Protein AF-A0A9D4KWB5-F1 (afdb_monomer_lite)

InterPro domains:
  IPR036514 SGNH hydrolase superfamily [G3DSA:3.40.50.1110] (2-97)

Radius of gyration: 14.29 Å; chains: 1; bounding box: 29×25×42 Å

Structure (mmCIF, N/CA/C/O backbone):
data_AF-A0A9D4KWB5-F1
#
_entry.id   AF-A0A9D4KWB5-F1
#
loop_
_atom_site.group_PDB
_atom_site.id
_atom_site.type_symbol
_atom_site.label_atom_id
_atom_site.label_alt_id
_atom_site.label_comp_id
_atom_site.label_asym_id
_atom_site.label_entity_id
_atom_site.label_seq_id
_atom_site.pdbx_PDB_ins_code
_atom_site.Cartn_x
_atom_site.Cartn_y
_atom_site.Cartn_z
_atom_site.occupancy
_atom_site.B_iso_or_equiv
_atom_site.auth_seq_id
_atom_site.auth_comp_id
_atom_site.auth_asym_id
_atom_site.auth_atom_id
_atom_site.pdbx_PDB_model_num
ATOM 1 N N . MET A 1 1 ? 1.916 15.246 6.929 1.00 52.09 1 MET A N 1
ATOM 2 C CA . MET A 1 1 ? 1.604 13.872 7.384 1.00 52.09 1 MET A CA 1
ATOM 3 C C . MET A 1 1 ? 0.838 13.877 8.710 1.00 52.09 1 MET A C 1
ATOM 5 O O . MET A 1 1 ? -0.224 13.280 8.741 1.00 52.09 1 MET A O 1
ATOM 9 N N . LEU A 1 2 ? 1.294 14.614 9.739 1.00 52.66 2 LEU A N 1
ATOM 10 C CA . LEU A 1 2 ? 0.618 14.742 11.052 1.00 52.66 2 LEU A CA 1
ATOM 11 C C . LEU A 1 2 ? -0.870 15.159 10.986 1.00 52.66 2 LEU A C 1
ATOM 13 O O . LEU A 1 2 ? -1.673 14.670 11.766 1.00 52.66 2 LEU A O 1
ATOM 17 N N . ASP A 1 3 ? -1.251 15.980 10.007 1.00 69.88 3 ASP A N 1
ATOM 18 C CA . ASP A 1 3 ? -2.608 16.541 9.898 1.00 69.88 3 ASP A CA 1
ATOM 19 C C . ASP A 1 3 ? -3.684 15.532 9.420 1.00 69.88 3 ASP A C 1
ATOM 21 O O . ASP A 1 3 ? -4.868 15.704 9.689 1.00 69.88 3 ASP A O 1
ATOM 25 N N . ILE A 1 4 ? -3.309 14.448 8.722 1.00 73.50 4 ILE A N 1
ATOM 26 C CA . ILE A 1 4 ? -4.292 13.454 8.240 1.00 73.50 4 ILE A CA 1
ATOM 27 C C . ILE A 1 4 ? -4.749 12.521 9.362 1.00 73.50 4 ILE A C 1
ATOM 29 O O . ILE A 1 4 ? -5.942 12.253 9.472 1.00 73.50 4 ILE A O 1
ATOM 33 N N . CYS A 1 5 ? -3.832 12.042 10.203 1.00 69.88 5 CYS A N 1
ATOM 34 C CA . CYS A 1 5 ? -4.180 11.073 11.241 1.00 69.88 5 CYS A CA 1
ATOM 35 C C . CYS A 1 5 ? -5.024 11.728 12.354 1.00 69.88 5 CYS A C 1
ATOM 37 O O . CYS A 1 5 ? -6.015 11.150 12.807 1.00 69.88 5 CYS A O 1
ATOM 39 N N . GLU A 1 6 ? -4.737 12.992 12.690 1.00 73.69 6 GLU A N 1
ATOM 40 C CA . GLU A 1 6 ? -5.552 13.782 13.621 1.00 73.69 6 GLU A CA 1
ATOM 41 C C . GLU A 1 6 ? -6.978 14.007 13.087 1.00 73.69 6 GLU A C 1
ATOM 43 O O . GLU A 1 6 ? -7.964 13.860 13.814 1.00 73.69 6 GLU A O 1
ATOM 48 N N . LYS A 1 7 ? -7.120 14.282 11.784 1.00 79.56 7 LYS A N 1
ATOM 49 C CA . LYS A 1 7 ? -8.436 14.392 11.135 1.00 79.56 7 LYS A CA 1
ATOM 50 C C . LYS A 1 7 ? -9.188 13.062 11.124 1.00 79.56 7 LYS A C 1
ATOM 52 O O . LYS A 1 7 ? -10.384 13.051 11.400 1.00 79.56 7 LYS A O 1
ATOM 57 N N . LEU A 1 8 ? -8.501 11.954 10.847 1.00 77.12 8 LEU A N 1
ATOM 58 C CA . LEU A 1 8 ? -9.100 10.616 10.814 1.00 77.12 8 LEU A CA 1
ATOM 59 C C . LEU A 1 8 ? -9.568 10.143 12.194 1.00 77.12 8 LEU A C 1
ATOM 61 O O . LEU A 1 8 ? -10.616 9.511 12.279 1.00 77.12 8 LEU A O 1
ATOM 65 N N . SER A 1 9 ? -8.861 10.508 13.265 1.00 73.12 9 SER A N 1
ATOM 66 C CA . SER A 1 9 ? -9.254 10.184 14.648 1.00 73.12 9 SER A CA 1
ATOM 67 C C . SER A 1 9 ? -10.621 10.766 15.032 1.00 73.12 9 SER A C 1
ATOM 69 O O . SER A 1 9 ? -11.316 10.227 15.889 1.00 73.12 9 SER A O 1
ATOM 71 N N . ASN A 1 10 ? -11.028 11.855 14.374 1.00 76.00 10 ASN A N 1
ATOM 72 C CA . ASN A 1 10 ? -12.316 12.513 14.586 1.00 76.00 10 ASN A CA 1
ATOM 73 C C . ASN A 1 10 ? -13.410 12.037 13.613 1.00 76.00 10 ASN A C 1
ATOM 75 O O . ASN A 1 10 ? -14.547 12.510 13.677 1.00 76.00 10 ASN A O 1
ATOM 79 N N . MET A 1 11 ? -13.090 11.119 12.697 1.00 77.62 11 MET A N 1
ATOM 80 C CA . MET A 1 11 ? -14.046 10.558 11.748 1.00 77.62 11 MET A CA 1
ATOM 81 C C . MET A 1 11 ? -14.620 9.240 12.269 1.00 77.62 11 MET A C 1
ATOM 83 O O . MET A 1 11 ? -13.892 8.354 12.705 1.00 77.62 11 MET A O 1
ATOM 87 N N . ASN A 1 12 ? -15.939 9.069 12.153 1.00 80.50 12 ASN A N 1
ATOM 88 C CA . ASN A 1 12 ? -16.597 7.787 12.416 1.00 80.50 12 ASN A CA 1
ATOM 89 C C . ASN A 1 12 ? -16.433 6.841 11.214 1.00 80.50 12 ASN A C 1
ATOM 91 O O . ASN A 1 12 ? -17.390 6.543 10.496 1.00 80.50 12 ASN A O 1
ATOM 95 N N . THR A 1 13 ? -15.196 6.421 10.966 1.00 83.38 13 THR A N 1
ATOM 96 C CA . THR A 1 13 ? -14.819 5.553 9.850 1.00 83.38 13 THR A CA 1
ATOM 97 C C . THR A 1 13 ? -14.302 4.228 10.396 1.00 83.38 13 THR A C 1
ATOM 99 O O . THR A 1 13 ? -13.558 4.199 11.365 1.00 83.38 13 THR A O 1
ATOM 102 N N . SER A 1 14 ? -14.697 3.118 9.771 1.00 88.69 14 SER A N 1
ATOM 103 C CA . SER A 1 14 ? -14.217 1.768 10.114 1.00 88.69 14 SER A CA 1
ATOM 104 C C . SER A 1 14 ? -13.278 1.175 9.064 1.00 88.69 14 SER A C 1
ATOM 106 O O . SER A 1 14 ? -12.662 0.140 9.303 1.00 88.69 14 SER A O 1
ATOM 108 N N . LYS A 1 15 ? -13.184 1.806 7.886 1.00 92.50 15 LYS A N 1
ATOM 109 C CA . LYS A 1 15 ? -12.410 1.324 6.739 1.00 92.50 15 LYS A CA 1
ATOM 110 C C . LYS A 1 15 ? -11.736 2.478 6.022 1.00 92.50 15 LYS A C 1
ATOM 112 O O . LYS A 1 15 ? -12.398 3.457 5.687 1.00 92.50 15 LYS A O 1
ATOM 117 N N . ILE A 1 16 ? -10.453 2.331 5.726 1.00 92.38 16 ILE A N 1
ATOM 118 C CA . ILE A 1 16 ? -9.677 3.316 4.975 1.00 92.38 16 ILE A CA 1
ATOM 119 C C . ILE A 1 16 ? -9.084 2.643 3.746 1.00 92.38 16 ILE A C 1
ATOM 121 O O . ILE A 1 16 ? -8.537 1.548 3.832 1.00 92.38 16 ILE A O 1
ATOM 125 N N . VAL A 1 17 ? -9.201 3.309 2.600 1.00 92.88 17 VAL A N 1
ATOM 126 C CA . VAL A 1 17 ? -8.631 2.853 1.332 1.00 92.88 17 VAL A CA 1
ATOM 127 C C . VAL A 1 17 ? -7.519 3.813 0.927 1.00 92.88 17 VAL A C 1
ATOM 129 O O . VAL A 1 17 ? -7.756 5.008 0.761 1.00 92.88 17 VAL A O 1
ATOM 132 N N . ILE A 1 18 ? -6.310 3.284 0.762 1.00 92.19 18 ILE A N 1
ATOM 133 C CA . ILE A 1 18 ? -5.147 4.002 0.251 1.00 92.19 18 ILE A CA 1
ATOM 134 C C . ILE A 1 18 ? -5.006 3.659 -1.230 1.00 92.19 18 ILE A C 1
ATOM 136 O O . ILE A 1 18 ? -4.671 2.533 -1.597 1.00 92.19 18 ILE A O 1
ATOM 140 N N . PHE A 1 19 ? -5.241 4.653 -2.082 1.00 91.25 19 PHE A N 1
ATOM 141 C CA . PHE A 1 19 ? -5.003 4.566 -3.519 1.00 91.25 19 PHE A CA 1
ATOM 142 C C . PHE A 1 19 ? -4.083 5.715 -3.935 1.00 91.25 19 PHE A C 1
ATOM 144 O O . PHE A 1 19 ? -4.533 6.827 -4.202 1.00 91.25 19 PHE A O 1
ATOM 151 N N . ALA A 1 20 ? -2.774 5.466 -3.876 1.00 89.12 20 ALA A N 1
ATOM 152 C CA . ALA A 1 20 ? -1.733 6.476 -4.055 1.00 89.12 20 ALA A CA 1
ATOM 153 C C . ALA A 1 20 ? -0.429 5.851 -4.584 1.00 89.12 20 ALA A C 1
ATOM 155 O O . ALA A 1 20 ? -0.284 4.631 -4.591 1.00 89.12 20 ALA A O 1
ATOM 156 N N . GLY A 1 21 ? 0.521 6.690 -5.012 1.00 87.62 21 GLY A N 1
ATOM 157 C CA . GLY A 1 21 ? 1.858 6.288 -5.469 1.00 87.62 21 GLY A CA 1
ATOM 158 C C . GLY A 1 21 ? 2.001 6.135 -6.986 1.00 87.62 21 GLY A C 1
ATOM 159 O O . GLY A 1 21 ? 3.096 6.279 -7.517 1.00 87.62 21 GLY A O 1
ATOM 160 N N . GLU A 1 22 ? 0.905 5.911 -7.712 1.00 84.44 22 GLU A N 1
ATOM 161 C CA . GLU A 1 22 ? 0.927 5.716 -9.168 1.00 84.44 22 GLU A CA 1
ATOM 162 C C . GLU A 1 22 ? 1.520 6.900 -9.941 1.00 84.44 22 GLU A C 1
ATOM 164 O O . GLU A 1 22 ? 2.361 6.734 -10.829 1.00 84.44 22 GLU A O 1
ATOM 169 N N . ASN A 1 23 ? 1.079 8.108 -9.590 1.00 85.00 23 ASN A N 1
ATOM 170 C CA . ASN A 1 23 ? 1.543 9.337 -10.224 1.00 85.00 23 ASN A CA 1
ATOM 171 C C . ASN A 1 23 ? 3.004 9.612 -9.860 1.00 85.00 23 ASN A C 1
ATOM 173 O O . ASN A 1 23 ? 3.760 10.110 -10.686 1.00 85.00 23 ASN A O 1
ATOM 177 N N . ASP A 1 24 ? 3.418 9.262 -8.645 1.00 87.94 24 ASP A N 1
ATOM 178 C CA . ASP A 1 24 ? 4.790 9.415 -8.172 1.00 87.94 24 ASP A CA 1
ATOM 179 C C . ASP A 1 24 ? 5.741 8.509 -8.963 1.00 87.94 24 ASP A C 1
ATOM 181 O O . ASP A 1 24 ? 6.753 8.991 -9.475 1.00 87.94 24 ASP A O 1
ATOM 185 N N . VAL A 1 25 ? 5.376 7.234 -9.158 1.00 84.44 25 VAL A N 1
ATOM 186 C CA . VAL A 1 25 ? 6.127 6.307 -10.025 1.00 84.44 25 VAL A CA 1
ATOM 187 C C . VAL A 1 25 ? 6.182 6.835 -11.458 1.00 84.44 25 VAL A C 1
ATOM 189 O O . VAL A 1 25 ? 7.257 6.875 -12.053 1.00 84.44 25 VAL A O 1
ATOM 192 N N . SER A 1 26 ? 5.048 7.294 -11.998 1.00 83.19 26 SER A N 1
ATOM 193 C CA . SER A 1 26 ? 4.973 7.867 -13.354 1.00 83.19 26 SER A CA 1
ATOM 194 C C . SER A 1 26 ? 5.879 9.093 -13.523 1.00 83.19 26 SER A C 1
ATOM 196 O O . SER A 1 26 ? 6.454 9.302 -14.587 1.00 83.19 26 SER A O 1
ATOM 198 N N . ASN A 1 27 ? 6.056 9.879 -12.460 1.00 86.75 27 ASN A N 1
ATOM 199 C CA . ASN A 1 27 ? 6.933 11.049 -12.424 1.00 86.75 27 ASN A CA 1
ATOM 200 C C . ASN A 1 27 ? 8.397 10.712 -12.081 1.00 86.75 27 ASN A C 1
ATOM 202 O O . ASN A 1 27 ? 9.197 11.619 -11.849 1.00 86.75 27 ASN A O 1
ATOM 206 N N . GLY A 1 28 ? 8.762 9.427 -12.030 1.00 86.88 28 GLY A N 1
ATOM 207 C CA . GLY A 1 28 ? 10.134 8.978 -11.795 1.00 86.88 28 GLY A CA 1
ATOM 208 C C . GLY A 1 28 ? 10.589 9.046 -10.337 1.00 86.88 28 GLY A C 1
ATOM 209 O O . GLY A 1 28 ? 11.794 9.045 -10.079 1.00 86.88 28 GLY A O 1
ATOM 210 N N . GLN A 1 29 ? 9.665 9.114 -9.373 1.00 90.50 29 GLN A N 1
ATOM 211 C CA . GLN A 1 29 ? 10.036 9.040 -7.961 1.00 90.50 29 GLN A CA 1
ATOM 212 C C . GLN A 1 29 ? 10.573 7.642 -7.607 1.00 90.50 29 GLN A C 1
ATOM 214 O O . GLN A 1 29 ? 10.053 6.635 -8.100 1.00 90.50 29 GLN A O 1
ATOM 219 N N . PRO A 1 30 ? 11.587 7.541 -6.727 1.00 91.12 30 PRO A N 1
ATOM 220 C CA . PRO A 1 30 ? 12.110 6.249 -6.299 1.00 91.12 30 PRO A CA 1
ATOM 221 C C . PRO A 1 30 ? 11.051 5.408 -5.577 1.00 91.12 30 PRO A C 1
ATOM 223 O O . PRO A 1 30 ? 10.416 5.879 -4.634 1.00 91.12 30 PRO A O 1
ATOM 226 N N . ILE A 1 31 ? 10.925 4.129 -5.945 1.00 90.00 31 ILE A N 1
ATOM 227 C CA . ILE A 1 31 ? 9.975 3.195 -5.310 1.00 90.00 31 ILE A CA 1
ATOM 228 C C . ILE A 1 31 ? 10.216 3.080 -3.798 1.00 90.00 31 ILE A C 1
ATOM 230 O O . ILE A 1 31 ? 9.258 2.997 -3.037 1.00 90.00 31 ILE A O 1
ATOM 234 N N . SER A 1 32 ? 11.471 3.139 -3.345 1.00 91.69 32 SER A N 1
ATOM 235 C CA . SER A 1 32 ? 11.818 3.109 -1.917 1.00 91.69 32 SER A CA 1
ATOM 236 C C . SER A 1 32 ? 11.249 4.298 -1.140 1.00 91.69 32 SER A C 1
ATOM 238 O O . SER A 1 32 ? 10.734 4.121 -0.041 1.00 91.69 32 SER A O 1
ATOM 240 N N . LEU A 1 33 ? 11.277 5.499 -1.725 1.00 92.44 33 LEU A N 1
ATOM 241 C CA . LEU A 1 33 ? 10.677 6.685 -1.117 1.00 92.44 33 LEU A CA 1
ATOM 242 C C . LEU A 1 33 ? 9.159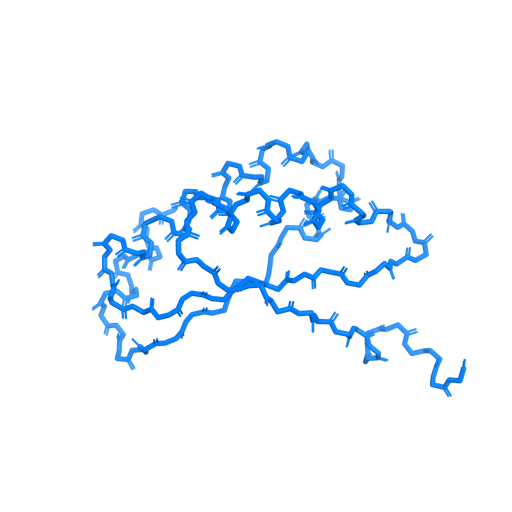 6.516 -0.991 1.00 92.44 33 LEU A C 1
ATOM 244 O O . LEU A 1 33 ? 8.576 6.848 0.040 1.00 92.44 33 LEU A O 1
ATOM 248 N N . ILE A 1 34 ? 8.522 5.975 -2.029 1.00 92.38 34 ILE A N 1
ATOM 249 C CA . ILE A 1 34 ? 7.077 5.751 -2.027 1.00 92.38 34 ILE A CA 1
ATOM 250 C C . ILE A 1 34 ? 6.701 4.661 -1.009 1.00 92.38 34 ILE A C 1
ATOM 252 O O . ILE A 1 34 ? 5.731 4.847 -0.273 1.00 92.38 34 ILE A O 1
ATOM 256 N N . LYS A 1 35 ? 7.501 3.586 -0.895 1.00 92.75 35 LYS A N 1
ATOM 257 C CA . LYS A 1 35 ? 7.359 2.551 0.147 1.00 92.75 35 LYS A CA 1
ATOM 258 C C . LYS A 1 35 ? 7.329 3.182 1.531 1.00 92.75 35 LYS A C 1
ATOM 260 O O . LYS A 1 35 ? 6.370 2.982 2.271 1.00 92.75 35 LYS A O 1
ATOM 265 N N . ASP A 1 36 ? 8.339 3.988 1.850 1.00 93.75 36 ASP A N 1
ATOM 266 C CA . ASP A 1 36 ? 8.464 4.649 3.148 1.00 93.75 36 ASP A CA 1
ATOM 267 C C . ASP A 1 36 ? 7.253 5.531 3.470 1.00 93.75 36 ASP A C 1
ATOM 269 O O . ASP A 1 36 ? 6.782 5.553 4.609 1.00 93.75 36 ASP A O 1
ATOM 273 N N . ILE A 1 37 ? 6.741 6.271 2.482 1.00 92.94 37 ILE A N 1
ATOM 274 C CA . ILE A 1 37 ? 5.585 7.157 2.662 1.00 92.94 37 ILE A CA 1
ATOM 275 C C . ILE A 1 37 ? 4.311 6.347 2.910 1.00 92.94 37 ILE A C 1
ATOM 277 O O . ILE A 1 37 ? 3.573 6.655 3.850 1.00 92.94 37 ILE A O 1
ATOM 281 N N . ILE A 1 38 ? 4.050 5.318 2.098 1.00 93.88 38 ILE A N 1
ATOM 282 C CA . ILE A 1 38 ? 2.866 4.461 2.248 1.00 93.88 38 ILE A CA 1
ATOM 283 C C . ILE A 1 38 ? 2.915 3.731 3.591 1.00 93.88 38 ILE A C 1
ATOM 285 O O . ILE A 1 38 ? 1.931 3.765 4.329 1.00 93.88 38 ILE A O 1
ATOM 289 N N . PHE A 1 39 ? 4.065 3.156 3.945 1.00 94.50 39 PHE A N 1
ATOM 290 C CA . PHE A 1 39 ? 4.272 2.462 5.213 1.00 94.50 39 PHE A CA 1
ATOM 291 C C . PHE A 1 39 ? 4.003 3.380 6.409 1.00 94.50 39 PHE A C 1
ATOM 293 O O . PHE A 1 39 ? 3.168 3.070 7.255 1.00 94.50 39 PHE A O 1
ATOM 300 N N . LYS A 1 40 ? 4.644 4.558 6.458 1.00 93.44 40 LYS A N 1
ATOM 301 C CA . LYS A 1 40 ? 4.451 5.530 7.551 1.00 93.44 40 LYS A CA 1
ATOM 302 C C . LYS A 1 40 ? 3.008 6.017 7.642 1.00 93.44 40 LYS A C 1
ATOM 304 O O . LYS A 1 40 ? 2.506 6.238 8.741 1.00 93.44 40 LYS A O 1
ATOM 309 N N . THR A 1 41 ? 2.338 6.172 6.502 1.00 91.56 41 THR A N 1
ATOM 310 C CA . THR A 1 41 ? 0.929 6.576 6.457 1.00 91.56 41 THR A CA 1
ATOM 311 C C . THR A 1 41 ? 0.028 5.482 7.027 1.00 91.56 41 THR A C 1
ATOM 313 O O . THR A 1 41 ? -0.785 5.770 7.901 1.00 91.56 41 THR A O 1
ATOM 316 N N . ALA A 1 42 ? 0.193 4.233 6.582 1.00 92.50 42 ALA A N 1
ATOM 317 C CA . ALA A 1 42 ? -0.579 3.097 7.077 1.00 92.50 42 ALA A CA 1
ATOM 318 C C . ALA A 1 42 ? -0.349 2.865 8.578 1.00 92.50 42 ALA A C 1
ATOM 320 O O . ALA A 1 42 ? -1.320 2.748 9.321 1.00 92.50 42 ALA A O 1
ATOM 321 N N . GLN A 1 43 ? 0.907 2.909 9.034 1.00 92.81 43 GLN A N 1
ATOM 322 C CA . GLN A 1 43 ? 1.251 2.798 10.453 1.00 92.81 43 GLN A CA 1
ATOM 323 C C . GLN A 1 43 ? 0.579 3.898 11.284 1.00 92.81 43 GLN A C 1
ATOM 325 O O . GLN A 1 43 ? -0.074 3.606 12.276 1.00 92.81 43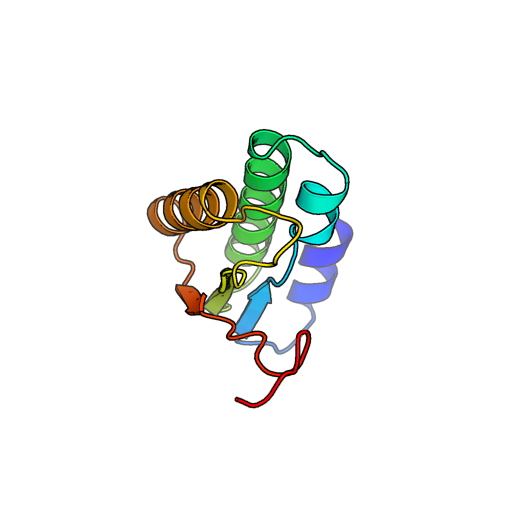 GLN A O 1
ATOM 330 N N . CYS A 1 44 ? 0.661 5.159 10.849 1.00 89.75 44 CYS A N 1
ATOM 331 C CA . CYS A 1 44 ? 0.042 6.278 11.566 1.00 89.75 44 CYS A CA 1
ATOM 332 C C . CYS A 1 44 ? -1.480 6.124 11.693 1.00 89.75 44 CYS A C 1
ATOM 334 O O . CYS A 1 44 ? -2.053 6.417 12.740 1.00 89.75 44 CYS A O 1
ATOM 336 N N . ILE A 1 45 ? -2.141 5.645 10.637 1.00 89.31 45 ILE A N 1
ATOM 337 C CA . ILE A 1 45 ? -3.581 5.368 10.653 1.00 89.31 45 ILE A CA 1
ATOM 338 C C . ILE A 1 45 ? -3.901 4.246 11.640 1.00 89.31 45 ILE A C 1
ATOM 340 O O . ILE A 1 45 ? -4.883 4.337 12.372 1.00 89.31 45 ILE A O 1
ATOM 344 N N . GLN A 1 46 ? -3.083 3.202 11.660 1.00 88.62 46 GLN A N 1
ATOM 345 C CA . GLN A 1 46 ? -3.273 2.039 12.516 1.00 88.62 46 GLN A CA 1
ATOM 346 C C . GLN A 1 46 ? -3.031 2.351 13.995 1.00 88.62 46 GLN A C 1
ATOM 348 O O . GLN A 1 46 ? -3.752 1.856 14.854 1.00 88.62 46 GLN A O 1
ATOM 353 N N . ASP A 1 47 ? -2.064 3.220 14.291 1.00 88.56 47 ASP A N 1
ATOM 354 C CA . ASP A 1 47 ? -1.762 3.655 15.656 1.00 88.56 47 ASP A CA 1
ATOM 355 C C . ASP A 1 47 ? -2.861 4.558 16.233 1.00 88.56 47 ASP A C 1
ATOM 357 O O . ASP A 1 47 ? -3.077 4.588 17.444 1.00 88.56 47 ASP A O 1
ATOM 361 N N . GLN A 1 48 ? -3.547 5.320 15.376 1.00 86.06 48 GLN A N 1
ATOM 362 C CA . GLN A 1 48 ? -4.536 6.315 15.800 1.00 86.06 48 GLN A CA 1
ATOM 363 C C . GLN A 1 48 ? -5.986 5.857 15.629 1.00 86.06 48 GLN A C 1
ATOM 365 O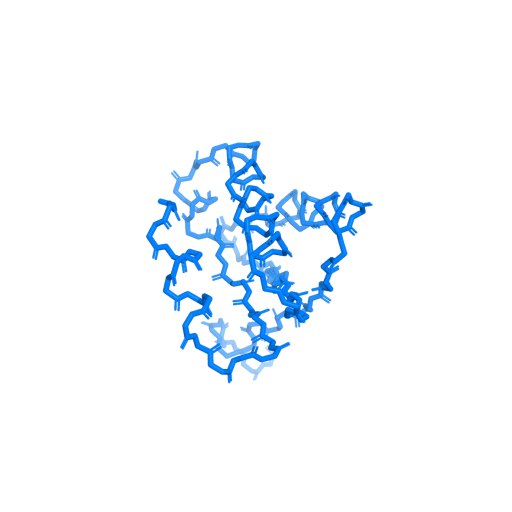 O . GLN A 1 48 ? -6.898 6.481 16.171 1.00 86.06 48 GLN A O 1
ATOM 370 N N . THR A 1 49 ? -6.227 4.781 14.881 1.00 83.94 49 THR A N 1
ATOM 371 C CA . THR A 1 49 ? -7.578 4.317 14.559 1.00 83.94 49 THR A CA 1
ATOM 372 C C . THR A 1 49 ? -7.664 2.794 14.588 1.00 83.94 49 THR A C 1
ATOM 374 O O . THR A 1 49 ? -6.719 2.098 14.239 1.00 83.94 49 THR A O 1
ATOM 377 N N . ASN A 1 50 ? -8.844 2.262 14.905 1.00 85.62 50 ASN A N 1
ATOM 378 C CA . ASN A 1 50 ? -9.138 0.828 14.783 1.00 85.62 50 ASN A CA 1
ATOM 379 C C . ASN A 1 50 ? -9.696 0.464 13.392 1.00 85.62 50 ASN A C 1
ATOM 381 O O . ASN A 1 50 ? -10.539 -0.426 13.273 1.00 85.62 50 ASN A O 1
ATOM 385 N N . CYS A 1 51 ? -9.304 1.193 12.343 1.00 89.12 51 CYS A N 1
ATOM 386 C CA . CYS A 1 51 ? -9.827 0.962 10.999 1.00 89.12 51 CYS A CA 1
ATOM 387 C C . CYS A 1 51 ? -9.180 -0.257 10.335 1.00 89.12 51 CYS A C 1
ATOM 389 O O . CYS A 1 51 ? -7.973 -0.467 10.430 1.00 89.12 51 CYS A O 1
ATOM 391 N N . ASP A 1 52 ? -9.964 -0.983 9.537 1.00 92.75 52 ASP A N 1
ATOM 392 C CA . ASP A 1 52 ? -9.406 -1.846 8.499 1.00 92.75 52 ASP A CA 1
ATOM 393 C C . ASP A 1 52 ? -8.753 -0.974 7.414 1.00 92.75 52 ASP A C 1
ATOM 395 O O . ASP A 1 52 ? -9.410 -0.110 6.822 1.00 92.75 52 ASP A O 1
ATOM 399 N N . ILE A 1 53 ? -7.480 -1.222 7.111 1.00 94.81 53 ILE A N 1
ATOM 400 C CA . ILE A 1 53 ? -6.755 -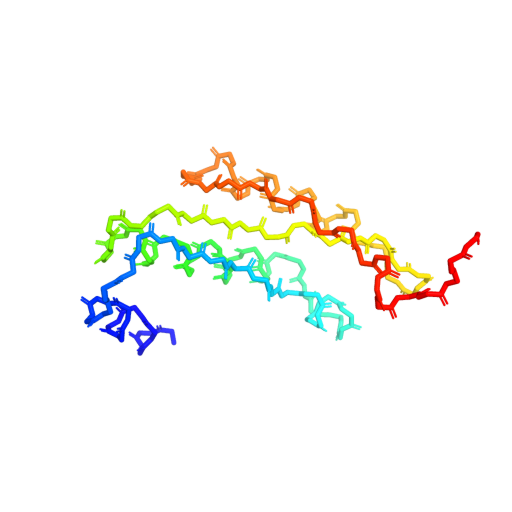0.514 6.053 1.00 94.81 53 ILE A CA 1
ATOM 401 C C . ILE A 1 53 ? -6.674 -1.401 4.815 1.00 94.81 53 ILE A C 1
ATOM 403 O O . ILE A 1 53 ? -6.259 -2.561 4.876 1.00 94.81 53 ILE A O 1
ATOM 407 N N . PHE A 1 54 ? -7.034 -0.826 3.675 1.00 95.69 54 PHE A N 1
ATOM 408 C CA . PHE A 1 54 ? -6.928 -1.444 2.367 1.00 95.69 54 PHE A CA 1
ATOM 409 C C . PHE A 1 54 ? -5.990 -0.627 1.484 1.00 95.69 54 PHE A C 1
ATOM 411 O O . PHE A 1 54 ? -6.097 0.598 1.454 1.00 95.69 54 PHE A O 1
ATOM 418 N N . ILE A 1 55 ? -5.096 -1.281 0.747 1.00 94.75 55 ILE A N 1
ATOM 419 C CA . ILE A 1 55 ? -4.205 -0.621 -0.211 1.00 94.75 55 ILE A CA 1
ATOM 420 C C . ILE A 1 55 ? -4.480 -1.163 -1.607 1.00 94.75 55 ILE A C 1
ATOM 422 O O . ILE A 1 55 ? -4.485 -2.373 -1.837 1.00 94.75 55 ILE A O 1
ATOM 426 N N . CYS A 1 56 ? -4.718 -0.257 -2.545 1.00 92.38 56 CYS A N 1
ATOM 427 C CA . CYS A 1 56 ? -5.028 -0.608 -3.919 1.00 92.38 56 CYS A CA 1
ATOM 428 C C . CYS A 1 56 ? -3.751 -0.922 -4.705 1.00 92.38 56 CYS A C 1
ATOM 430 O O . CYS A 1 56 ? -2.884 -0.060 -4.864 1.00 92.38 56 CYS A O 1
ATOM 432 N N . LYS A 1 57 ? -3.667 -2.139 -5.248 1.00 89.12 57 LYS A N 1
ATOM 433 C CA . LYS A 1 57 ? -2.707 -2.494 -6.294 1.00 89.12 57 LYS A CA 1
ATOM 434 C C . LYS A 1 57 ? -3.068 -1.787 -7.590 1.00 89.12 57 LYS A C 1
ATOM 436 O O . LYS A 1 57 ? -4.238 -1.532 -7.880 1.00 89.12 57 LYS A O 1
ATOM 441 N N . ILE A 1 58 ? -2.048 -1.509 -8.388 1.00 84.00 58 ILE A N 1
ATOM 442 C CA . ILE A 1 58 ? -2.196 -0.771 -9.633 1.00 84.00 58 ILE A CA 1
ATOM 443 C C . ILE A 1 58 ? -2.199 -1.740 -10.814 1.00 84.00 58 ILE A C 1
ATOM 445 O O . ILE A 1 58 ? -1.355 -2.631 -10.918 1.00 84.00 58 ILE A O 1
ATOM 449 N N . SER A 1 59 ? -3.137 -1.541 -11.739 1.00 77.31 59 SER A N 1
ATOM 450 C CA . SER A 1 59 ? -3.137 -2.255 -13.017 1.00 77.31 59 SER A CA 1
ATOM 451 C C . SER A 1 59 ? -1.961 -1.809 -13.898 1.00 77.31 59 SER A C 1
ATOM 453 O O . SER A 1 59 ? -1.733 -0.605 -14.021 1.00 77.31 59 SER A O 1
ATOM 455 N N . PRO A 1 60 ? -1.259 -2.733 -14.579 1.00 70.38 60 PRO A N 1
ATOM 456 C CA . PRO A 1 60 ? -0.257 -2.376 -15.578 1.00 70.38 60 PRO A CA 1
ATOM 457 C C . PRO A 1 60 ? -0.810 -1.397 -16.616 1.00 70.38 60 PRO A C 1
ATOM 459 O O . PRO A 1 60 ? -1.894 -1.610 -17.162 1.00 70.38 60 PRO A O 1
ATOM 462 N N . ARG A 1 61 ? -0.047 -0.340 -16.903 1.00 71.50 61 ARG A N 1
ATOM 463 C CA . ARG A 1 61 ? -0.339 0.625 -17.969 1.00 71.50 61 ARG A CA 1
ATOM 464 C C . ARG A 1 61 ? 0.685 0.467 -19.091 1.00 71.50 61 ARG A C 1
ATOM 466 O O . ARG A 1 61 ? 1.757 -0.097 -18.887 1.00 71.50 61 ARG A O 1
ATOM 473 N N . ARG A 1 62 ? 0.359 0.951 -20.294 1.00 64.25 62 ARG A N 1
ATOM 474 C CA . ARG A 1 62 ? 1.254 0.847 -21.468 1.00 64.25 62 ARG A CA 1
ATOM 475 C C . ARG A 1 62 ? 2.572 1.608 -21.284 1.00 64.25 62 ARG A C 1
ATOM 477 O O . ARG A 1 62 ? 3.561 1.257 -21.914 1.00 64.25 62 ARG A O 1
ATOM 484 N N . ASP A 1 63 ? 2.558 2.645 -20.459 1.00 62.53 63 ASP A N 1
ATOM 485 C CA . ASP A 1 63 ? 3.623 3.619 -20.230 1.00 62.53 63 ASP A CA 1
ATOM 486 C C . ASP A 1 63 ? 4.406 3.389 -18.929 1.00 62.53 63 ASP A C 1
ATOM 488 O O . ASP A 1 63 ? 5.507 3.914 -18.786 1.00 62.53 63 ASP A O 1
ATOM 492 N N . VAL A 1 64 ? 3.885 2.578 -18.000 1.00 65.88 64 VAL A N 1
ATOM 493 C CA . VAL A 1 64 ? 4.518 2.337 -16.697 1.00 65.88 64 VAL A CA 1
ATOM 494 C C . VAL A 1 64 ? 4.454 0.858 -16.322 1.00 65.88 64 VAL A C 1
ATO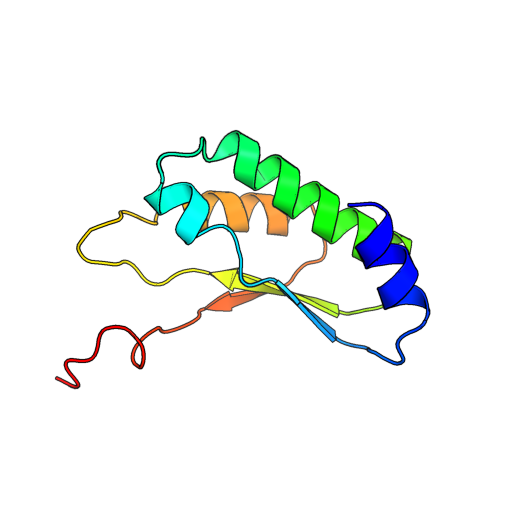M 496 O O . VAL A 1 64 ? 3.381 0.279 -16.128 1.00 65.88 64 VAL A O 1
ATOM 499 N N . ALA A 1 65 ? 5.628 0.246 -16.154 1.00 66.81 65 ALA A N 1
ATOM 500 C CA . ALA A 1 65 ? 5.757 -1.079 -15.564 1.00 66.81 65 ALA A CA 1
ATOM 501 C C . ALA A 1 65 ? 5.550 -0.989 -14.040 1.00 66.81 65 ALA A C 1
ATOM 503 O O . ALA A 1 65 ? 6.480 -0.752 -13.280 1.00 66.81 65 ALA A O 1
ATOM 504 N N . VAL A 1 66 ? 4.314 -1.195 -13.581 1.00 77.25 66 VAL A N 1
ATOM 505 C CA . VAL A 1 66 ? 3.931 -1.103 -12.152 1.00 77.25 66 VAL A CA 1
ATOM 506 C C . VAL A 1 66 ? 4.232 -2.373 -11.345 1.00 77.25 66 VAL A C 1
ATOM 508 O O . VAL A 1 66 ? 3.797 -2.503 -10.203 1.00 77.25 66 VAL A O 1
ATOM 511 N N . ARG A 1 67 ? 4.954 -3.339 -11.926 1.00 83.44 67 ARG A N 1
ATOM 512 C CA . ARG A 1 67 ? 5.244 -4.630 -11.282 1.00 83.44 67 ARG A CA 1
ATOM 513 C C . ARG A 1 67 ? 6.034 -4.443 -9.990 1.00 83.44 67 ARG A C 1
ATOM 515 O O . ARG A 1 67 ? 5.620 -4.953 -8.956 1.00 83.44 67 ARG A O 1
ATOM 522 N N . ASP A 1 68 ? 7.115 -3.674 -10.054 1.00 86.00 68 ASP A N 1
ATOM 523 C CA . ASP A 1 68 ? 7.975 -3.416 -8.895 1.00 86.00 68 ASP A CA 1
ATOM 524 C C . ASP A 1 68 ? 7.232 -2.617 -7.820 1.00 86.00 68 ASP A C 1
ATOM 526 O O . ASP A 1 68 ? 7.428 -2.832 -6.628 1.00 86.00 68 ASP A O 1
ATOM 530 N N . PHE A 1 69 ? 6.309 -1.746 -8.237 1.00 88.44 69 PHE A N 1
ATOM 531 C CA . PHE A 1 69 ? 5.427 -1.041 -7.316 1.00 88.44 69 PHE A CA 1
ATOM 532 C C . PHE A 1 69 ? 4.455 -1.994 -6.607 1.00 88.44 69 PHE A C 1
ATOM 534 O O . PHE A 1 69 ? 4.319 -1.936 -5.390 1.00 88.44 69 PHE A O 1
ATOM 541 N N . ASN A 1 70 ? 3.808 -2.909 -7.334 1.00 90.06 70 ASN A N 1
ATOM 542 C CA . ASN A 1 70 ? 2.905 -3.886 -6.725 1.00 90.06 70 ASN A CA 1
ATOM 543 C C . ASN A 1 70 ? 3.645 -4.868 -5.803 1.00 90.06 70 ASN A C 1
ATOM 545 O O . ASN A 1 70 ? 3.097 -5.221 -4.763 1.00 90.06 70 ASN A O 1
ATOM 549 N N . PHE A 1 71 ? 4.880 -5.262 -6.132 1.00 92.06 71 PHE A N 1
ATOM 550 C CA . PHE A 1 71 ? 5.724 -6.038 -5.216 1.00 92.06 71 PHE A CA 1
ATOM 551 C C . PHE A 1 71 ? 6.080 -5.248 -3.958 1.00 92.06 71 PHE A C 1
ATOM 553 O O . PHE A 1 71 ? 5.988 -5.774 -2.855 1.00 92.06 71 PHE A O 1
ATOM 560 N N . MET A 1 72 ? 6.388 -3.960 -4.094 1.00 93.69 72 MET A N 1
ATOM 561 C CA . MET A 1 72 ? 6.588 -3.094 -2.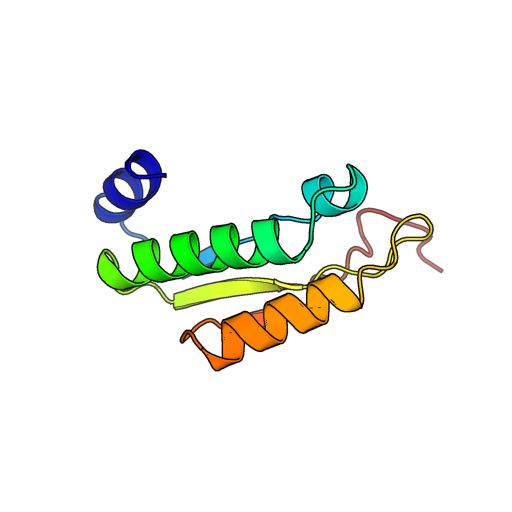935 1.00 93.69 72 MET A CA 1
ATOM 562 C C . MET A 1 72 ? 5.337 -3.032 -2.038 1.00 93.69 72 MET A C 1
ATOM 564 O O . MET A 1 72 ? 5.462 -3.062 -0.815 1.00 93.69 72 MET A O 1
ATOM 568 N N . LEU A 1 73 ? 4.128 -2.999 -2.610 1.00 93.81 73 LEU A N 1
ATOM 569 C CA . LEU A 1 73 ? 2.891 -3.060 -1.821 1.00 93.81 73 LEU A CA 1
ATOM 570 C C . LEU A 1 73 ? 2.709 -4.407 -1.105 1.00 93.81 73 LEU A C 1
ATOM 572 O O . LEU A 1 73 ? 2.189 -4.439 0.011 1.00 93.81 73 LEU A O 1
ATOM 576 N N . GLU A 1 74 ? 3.135 -5.507 -1.728 1.00 94.69 74 GLU A N 1
ATOM 577 C CA . GLU A 1 74 ? 3.166 -6.832 -1.099 1.00 94.69 74 GLU A CA 1
ATOM 578 C C . GLU A 1 74 ? 4.099 -6.846 0.110 1.00 94.69 74 GLU A C 1
ATOM 580 O O . GLU A 1 74 ? 3.672 -7.289 1.179 1.00 94.69 74 GLU A O 1
ATOM 585 N N . ASP A 1 75 ? 5.290 -6.250 -0.003 1.00 93.94 75 ASP A N 1
ATOM 586 C CA . ASP A 1 75 ? 6.195 -6.080 1.135 1.00 93.94 75 ASP A CA 1
ATOM 587 C C . ASP A 1 75 ? 5.515 -5.303 2.270 1.00 93.94 75 ASP A C 1
ATOM 589 O O . ASP A 1 75 ? 5.498 -5.766 3.408 1.00 93.94 75 ASP A O 1
ATOM 593 N N . VAL A 1 76 ? 4.876 -4.164 1.971 1.00 94.25 76 VAL A N 1
ATOM 594 C CA . VAL A 1 76 ? 4.153 -3.376 2.988 1.00 94.25 76 VAL A CA 1
ATOM 595 C C . VAL A 1 76 ? 3.064 -4.212 3.669 1.00 94.25 76 VAL A C 1
ATOM 597 O O . VAL A 1 76 ? 2.924 -4.152 4.889 1.00 94.25 76 VAL A O 1
ATOM 600 N N . SER A 1 77 ? 2.322 -5.026 2.913 1.00 95.12 77 SER A N 1
ATOM 601 C CA . SER A 1 77 ? 1.284 -5.907 3.471 1.00 95.12 77 SER A CA 1
ATOM 602 C C . SER A 1 77 ? 1.811 -7.088 4.282 1.00 95.12 77 SER A C 1
ATOM 604 O O . SER A 1 77 ? 1.069 -7.669 5.070 1.00 95.12 77 SER A O 1
ATOM 606 N N . SER A 1 78 ? 3.084 -7.444 4.103 1.00 95.19 78 SER A N 1
ATOM 607 C CA . SER A 1 78 ? 3.747 -8.460 4.922 1.00 95.19 78 SER A CA 1
ATOM 608 C C . SER A 1 78 ? 4.186 -7.910 6.283 1.00 95.19 78 SER A C 1
ATOM 610 O O . SER A 1 78 ? 4.268 -8.660 7.254 1.00 95.19 78 SER A O 1
ATOM 612 N N . GLU A 1 79 ? 4.438 -6.601 6.354 1.00 95.19 79 GLU A N 1
ATOM 613 C CA . GLU A 1 79 ? 4.948 -5.918 7.543 1.00 95.19 79 GLU A CA 1
ATOM 614 C C . GLU A 1 79 ? 3.825 -5.281 8.381 1.00 95.19 79 GLU A C 1
ATOM 616 O O . GLU A 1 79 ? 3.935 -5.213 9.605 1.00 95.19 79 GLU A O 1
ATOM 621 N N . LEU A 1 80 ? 2.731 -4.842 7.745 1.00 93.94 80 LEU A N 1
ATOM 622 C CA . LEU A 1 80 ? 1.592 -4.193 8.400 1.00 93.94 80 LEU A CA 1
ATOM 623 C C . LEU A 1 80 ? 0.283 -4.970 8.175 1.00 93.94 80 LEU A C 1
ATOM 625 O O . LEU A 1 80 ? 0.083 -5.507 7.086 1.00 93.94 80 LEU A O 1
ATOM 629 N N . PRO A 1 81 ? -0.660 -4.975 9.144 1.00 93.81 81 PRO A N 1
ATOM 630 C CA . PRO A 1 81 ? -2.002 -5.545 8.983 1.00 93.81 81 PRO A CA 1
ATOM 631 C C . PRO A 1 81 ? -2.885 -4.737 8.010 1.00 93.81 81 PRO A C 1
ATOM 633 O O . PRO A 1 81 ? -3.904 -4.159 8.388 1.00 93.81 81 PRO A O 1
ATOM 636 N N . VAL A 1 82 ? -2.497 -4.692 6.738 1.00 94.94 82 VAL A N 1
ATOM 637 C CA . VAL A 1 82 ? -3.228 -4.049 5.642 1.00 94.94 82 VAL A CA 1
ATOM 638 C C . VAL A 1 82 ? -3.654 -5.097 4.618 1.00 94.94 82 VAL A C 1
ATOM 640 O O . VAL A 1 82 ? -2.977 -6.100 4.403 1.00 94.94 82 VAL A O 1
ATOM 643 N N . LYS A 1 83 ? -4.794 -4.877 3.965 1.00 96.00 83 LYS A N 1
ATOM 644 C CA . LYS A 1 83 ? -5.325 -5.778 2.932 1.00 96.00 83 LYS A CA 1
ATOM 645 C C . LYS A 1 83 ? -5.060 -5.189 1.554 1.00 96.00 83 LYS A C 1
ATOM 647 O O . LYS A 1 83 ? -5.416 -4.042 1.297 1.00 96.00 83 LYS A O 1
ATOM 652 N N . LEU A 1 84 ? -4.478 -5.968 0.650 1.00 94.00 84 LEU A N 1
ATOM 653 C CA . LEU A 1 84 ? -4.312 -5.532 -0.734 1.00 94.00 84 LEU A CA 1
ATOM 654 C C . LEU A 1 84 ? -5.594 -5.776 -1.532 1.00 94.00 84 LEU A C 1
ATOM 656 O O . LEU A 1 84 ? -6.210 -6.835 -1.413 1.00 94.00 84 LEU A O 1
ATOM 660 N N . ILE A 1 85 ? -5.987 -4.795 -2.341 1.00 92.00 85 ILE A N 1
ATOM 661 C CA . ILE A 1 85 ? -7.119 -4.892 -3.266 1.00 92.00 85 ILE A CA 1
ATOM 662 C C . ILE A 1 85 ? -6.598 -4.719 -4.688 1.00 92.00 85 ILE A C 1
ATOM 664 O O . ILE A 1 85 ? -5.938 -3.727 -4.987 1.00 92.00 85 ILE A O 1
ATOM 668 N N . ASP A 1 86 ? -6.939 -5.643 -5.582 1.00 85.81 86 ASP A N 1
ATOM 669 C CA . ASP A 1 86 ? -6.700 -5.467 -7.012 1.00 85.81 86 ASP A CA 1
ATOM 670 C C . ASP A 1 86 ? -7.682 -4.442 -7.592 1.00 85.81 86 ASP A C 1
ATOM 672 O O . ASP A 1 86 ? -8.881 -4.702 -7.729 1.00 85.81 86 ASP A O 1
ATOM 676 N N . CYS A 1 87 ? -7.182 -3.259 -7.955 1.00 77.25 87 CYS A N 1
ATOM 677 C CA . CYS A 1 87 ? -7.960 -2.296 -8.723 1.00 77.25 87 CYS A CA 1
ATOM 678 C C . CYS A 1 87 ? -7.778 -2.569 -10.213 1.00 77.25 87 CYS A C 1
ATOM 680 O O . CYS A 1 87 ? -6.777 -2.183 -10.823 1.00 77.25 87 CYS A O 1
ATOM 682 N N . TYR A 1 88 ? -8.773 -3.222 -10.811 1.00 65.06 88 TYR A N 1
ATOM 683 C CA . TYR A 1 88 ? -8.873 -3.354 -12.258 1.00 65.06 88 TYR A CA 1
ATOM 684 C C . TYR A 1 88 ? -9.291 -2.010 -12.857 1.00 65.06 88 TYR A C 1
ATOM 686 O O . TYR A 1 88 ? -10.466 -1.642 -12.851 1.00 65.06 88 TYR A O 1
ATOM 694 N N . ASN A 1 89 ? -8.328 -1.278 -13.418 1.00 57.16 89 ASN A N 1
ATOM 695 C CA . ASN A 1 89 ? -8.547 0.007 -14.090 1.00 57.16 89 ASN A CA 1
ATOM 696 C C . ASN A 1 89 ? -9.212 -0.158 -15.474 1.00 57.16 89 ASN A C 1
ATOM 698 O O . ASN A 1 89 ? -8.912 0.597 -16.400 1.00 57.16 89 ASN A O 1
ATOM 702 N N . TYR A 1 90 ? -10.140 -1.111 -15.630 1.00 48.75 90 TYR A N 1
ATOM 703 C CA . TYR A 1 90 ? -10.913 -1.306 -16.866 1.00 48.75 90 TYR A CA 1
ATOM 704 C C . TYR A 1 90 ? -11.634 -0.013 -17.290 1.00 48.75 90 TYR A C 1
ATOM 706 O O . TYR A 1 90 ? -11.838 0.244 -18.471 1.00 48.75 90 TYR A O 1
ATOM 714 N N . PHE A 1 91 ? -11.956 0.839 -16.312 1.00 51.75 91 PHE A N 1
ATOM 715 C CA . PHE A 1 91 ? -12.583 2.142 -16.506 1.00 51.75 91 PHE A CA 1
ATOM 716 C C . PHE A 1 91 ? -11.625 3.256 -16.982 1.00 51.75 91 PHE A C 1
ATOM 718 O O . PHE A 1 91 ? -12.066 4.165 -17.676 1.00 51.75 91 PHE A O 1
ATOM 725 N N . VAL A 1 92 ? -10.330 3.213 -16.638 1.00 51.25 92 VAL A N 1
ATOM 726 C CA . VAL A 1 92 ? -9.389 4.334 -16.886 1.00 51.25 92 VAL A CA 1
ATOM 727 C C . VAL A 1 92 ? -8.687 4.215 -18.244 1.00 51.25 92 VAL A C 1
ATOM 729 O O . VAL A 1 92 ? -8.371 5.227 -18.863 1.00 51.25 92 VAL A O 1
ATOM 732 N N . TYR A 1 93 ? -8.485 2.991 -18.742 1.00 52.09 93 TYR A N 1
ATOM 733 C CA . TYR A 1 93 ? -7.736 2.716 -19.980 1.00 52.09 93 TYR A CA 1
ATOM 734 C C . TYR A 1 93 ? -8.566 2.065 -21.075 1.00 52.09 93 TYR A C 1
ATOM 736 O O . TYR A 1 93 ? -8.004 1.371 -21.920 1.00 52.09 93 TYR A O 1
ATOM 744 N N . GLY A 1 94 ? -9.886 2.267 -21.036 1.00 39.62 94 GLY A N 1
ATOM 745 C CA . GLY A 1 94 ? -10.843 1.629 -21.929 1.00 39.62 94 GLY A CA 1
ATOM 746 C C . GLY A 1 94 ? -10.305 1.440 -23.346 1.00 39.62 94 GLY A C 1
ATOM 747 O O . GLY A 1 94 ? -10.145 2.394 -24.092 1.00 39.62 94 GLY A O 1
ATOM 748 N N . ASN A 1 95 ? -10.061 0.186 -23.703 1.00 40.03 95 ASN A N 1
ATOM 749 C CA . ASN A 1 95 ? -10.818 -0.424 -24.774 1.00 40.03 95 ASN A CA 1
ATOM 750 C C . ASN A 1 95 ? -11.523 -1.599 -24.117 1.00 40.03 95 ASN A C 1
ATOM 752 O O . ASN A 1 95 ? -10.877 -2.553 -23.690 1.00 40.03 95 ASN A O 1
ATOM 756 N N . GLY A 1 96 ? -12.838 -1.487 -23.952 1.00 46.69 96 GLY A N 1
ATOM 757 C CA . GLY A 1 96 ? -13.644 -2.639 -23.603 1.00 46.69 96 GLY A CA 1
ATOM 758 C C . GLY A 1 96 ? -13.655 -3.597 -24.787 1.00 46.69 96 GLY A C 1
ATOM 759 O O . GLY A 1 96 ? -14.579 -3.509 -25.584 1.00 46.69 96 GLY A O 1
ATOM 760 N N . GLN A 1 97 ? -12.582 -4.381 -24.942 1.00 35.53 97 GLN A N 1
ATOM 761 C CA . GLN A 1 97 ? -12.361 -5.551 -25.807 1.00 35.53 97 GLN A CA 1
ATOM 762 C C . GLN A 1 97 ? -10.863 -5.857 -25.883 1.00 35.53 97 GLN A C 1
ATOM 764 O O . GLN A 1 97 ? -10.077 -4.924 -26.169 1.00 35.53 97 GLN A O 1
#

Secondary structure (DSSP, 8-state):
-HHHHHHHHTS--SEEEE--SHHHHHTT--HHHHHHHHHHHHHHHHHH--PEEEEEEPPP-SS---HHHHHHHHHHHHHSSEEEEE--GGGTS----

Foldseek 3Di:
DVVPLVVVLPDPAQADEDEDDPVCVLVVHDLVVVLVVVLVVLVSNVVRDNHAYEYEQDDDDPRDDCVVVNVSVVVSVVVDVHHYDYDDVCVVDDPPD

Organism: Dreissena polymorpha (NCBI:txid45954)

Sequence (97 aa):
MLDICEKLSNMNTSKIVIFAGENDVSNGQPISLIKDIIFKTAQCIQDQTNCDIFICKISPRRDVAVRDFNFMLEDVSSELPVKLIDCYNYFVYGNGQ

pLDDT: mean 82.09, std 14.87, range [35.53, 96.0]